Protein AF-A0A522FVZ3-F1 (afdb_monomer_lite)

Radius of gyration: 15.24 Å; chains: 1; bounding box: 36×34×42 Å

Structure (mmCIF, N/CA/C/O backbone):
data_AF-A0A522FVZ3-F1
#
_entry.id   AF-A0A522FVZ3-F1
#
loop_
_atom_site.group_PDB
_atom_site.id
_atom_site.type_symbol
_atom_site.label_atom_id
_atom_site.label_alt_id
_atom_site.label_comp_id
_atom_site.label_asym_id
_atom_site.label_entity_id
_atom_site.label_seq_id
_atom_site.pdbx_PDB_ins_code
_atom_site.Cartn_x
_atom_site.Cartn_y
_atom_site.Cartn_z
_atom_site.occupancy
_atom_site.B_iso_or_equiv
_atom_site.auth_seq_id
_atom_site.auth_comp_id
_atom_site.auth_asym_id
_atom_site.auth_atom_id
_atom_site.pdbx_PDB_model_num
ATOM 1 N N . MET A 1 1 ? 8.204 -8.172 13.765 1.00 63.69 1 MET A N 1
ATOM 2 C CA . MET A 1 1 ? 6.856 -7.868 14.298 1.00 63.69 1 MET A CA 1
ATOM 3 C C . MET A 1 1 ? 6.509 -6.387 14.192 1.00 63.69 1 MET A C 1
ATOM 5 O O . MET A 1 1 ? 5.435 -6.099 13.698 1.00 63.69 1 MET A O 1
ATOM 9 N N . GLU A 1 2 ? 7.402 -5.450 14.529 1.00 82.88 2 GLU A N 1
ATOM 10 C CA . GLU A 1 2 ? 7.118 -3.996 14.456 1.00 82.88 2 GLU A CA 1
ATOM 11 C C . GLU A 1 2 ? 6.626 -3.492 13.084 1.00 82.88 2 GLU A C 1
ATOM 13 O O . GLU A 1 2 ? 5.750 -2.639 13.020 1.00 82.88 2 GLU A O 1
ATOM 18 N N . LYS A 1 3 ? 7.126 -4.065 11.981 1.00 89.12 3 LYS A N 1
ATOM 19 C CA . LYS A 1 3 ? 6.666 -3.767 10.611 1.00 89.12 3 LYS A CA 1
ATOM 20 C C . LYS A 1 3 ? 5.197 -4.136 10.372 1.00 89.12 3 LYS A C 1
ATOM 22 O O . LYS A 1 3 ? 4.446 -3.356 9.798 1.00 89.12 3 LYS A O 1
ATOM 27 N N . ILE A 1 4 ? 4.789 -5.311 10.854 1.00 90.69 4 ILE A N 1
ATOM 28 C CA . ILE A 1 4 ? 3.396 -5.770 10.788 1.00 90.69 4 ILE A CA 1
ATOM 29 C C . ILE A 1 4 ? 2.524 -4.866 11.664 1.00 90.69 4 ILE A C 1
ATOM 31 O O . ILE A 1 4 ? 1.455 -4.454 11.232 1.00 90.69 4 ILE A O 1
ATOM 35 N N . GLU A 1 5 ? 3.013 -4.478 12.845 1.00 93.25 5 GLU A N 1
ATOM 36 C CA . GLU A 1 5 ? 2.300 -3.551 13.730 1.00 93.25 5 GLU A CA 1
ATOM 37 C C . GLU A 1 5 ? 2.134 -2.151 13.126 1.00 93.25 5 GLU A C 1
ATOM 39 O O . GLU A 1 5 ? 1.095 -1.521 13.314 1.00 93.25 5 GLU A O 1
ATOM 44 N N . LEU A 1 6 ? 3.102 -1.671 12.336 1.00 94.19 6 LEU A N 1
ATOM 45 C CA . LEU A 1 6 ? 2.956 -0.421 11.590 1.00 94.19 6 LEU A CA 1
ATOM 46 C C . LEU A 1 6 ? 1.767 -0.494 10.620 1.00 94.19 6 LEU A C 1
ATOM 48 O O . LEU A 1 6 ? 0.939 0.416 10.600 1.00 94.19 6 LEU A O 1
ATOM 52 N N . ILE A 1 7 ? 1.647 -1.585 9.861 1.00 94.56 7 ILE A N 1
ATOM 53 C CA . ILE A 1 7 ? 0.529 -1.785 8.929 1.00 94.56 7 ILE A CA 1
ATOM 54 C C . ILE A 1 7 ? -0.785 -1.965 9.698 1.00 94.56 7 ILE A C 1
ATOM 56 O O . ILE A 1 7 ? -1.779 -1.315 9.374 1.00 94.56 7 ILE A O 1
ATOM 60 N N . ASN A 1 8 ? -0.777 -2.769 10.765 1.00 94.94 8 ASN A N 1
ATOM 61 C CA . ASN A 1 8 ? -1.946 -2.977 11.619 1.00 94.94 8 ASN A CA 1
ATOM 62 C C . ASN A 1 8 ? -2.444 -1.669 12.241 1.00 94.94 8 ASN A C 1
ATOM 64 O O . ASN A 1 8 ? -3.647 -1.483 12.349 1.00 94.94 8 ASN A O 1
ATOM 68 N N . SER A 1 9 ? -1.563 -0.724 12.578 1.00 95.38 9 SER A N 1
ATOM 69 C CA . SER A 1 9 ? -1.992 0.582 13.093 1.00 95.38 9 SER A CA 1
ATOM 70 C C . SER A 1 9 ? -2.806 1.388 12.071 1.00 95.38 9 SER A C 1
ATOM 72 O O . SER A 1 9 ? -3.748 2.093 12.438 1.00 95.38 9 SER A O 1
ATOM 74 N N . VAL A 1 10 ? -2.486 1.251 10.778 1.00 95.12 10 VAL A N 1
ATOM 75 C CA . VAL A 1 10 ? -3.301 1.817 9.699 1.00 95.12 10 VAL A CA 1
ATOM 76 C C . VAL A 1 10 ? -4.612 1.049 9.601 1.00 95.12 10 VAL A C 1
ATOM 78 O O . VAL A 1 10 ? -5.663 1.675 9.562 1.00 95.12 10 VAL A O 1
ATOM 81 N N . PHE A 1 11 ? -4.582 -0.283 9.637 1.00 93.62 11 PHE A N 1
ATOM 82 C CA . PHE A 1 11 ? -5.786 -1.118 9.548 1.00 93.62 11 PHE A CA 1
ATOM 83 C C . PHE A 1 11 ? -6.777 -0.830 10.682 1.00 93.62 11 PHE A C 1
ATOM 85 O O . PHE A 1 11 ? -7.963 -0.632 10.423 1.00 93.62 11 PHE A O 1
ATOM 92 N N . ASP A 1 12 ? -6.279 -0.684 11.908 1.00 94.25 12 ASP A N 1
ATOM 93 C CA . ASP A 1 12 ? -7.060 -0.296 13.080 1.00 94.25 12 ASP A CA 1
ATOM 94 C C . ASP A 1 12 ? -7.725 1.080 12.856 1.00 94.25 12 ASP A C 1
ATOM 96 O O . ASP A 1 12 ? -8.919 1.243 13.109 1.00 94.25 12 ASP A O 1
ATOM 100 N N . LYS A 1 13 ? -6.996 2.063 12.297 1.00 91.88 13 LYS A N 1
ATOM 101 C CA . LYS A 1 13 ? -7.548 3.382 11.917 1.00 91.88 13 LYS A CA 1
ATOM 102 C C . LYS A 1 13 ? -8.607 3.276 10.813 1.00 91.88 13 LYS A C 1
ATOM 104 O O . LYS A 1 13 ? -9.528 4.092 10.767 1.00 91.88 13 LYS A O 1
ATOM 109 N N . LEU A 1 14 ? -8.466 2.309 9.908 1.00 89.44 14 LEU A N 1
ATOM 110 C CA . LEU A 1 14 ? -9.426 2.046 8.836 1.00 89.44 14 LEU A CA 1
ATOM 111 C C . LEU A 1 14 ? -10.640 1.232 9.293 1.00 89.44 14 LEU A C 1
ATOM 113 O O . LEU A 1 14 ? -11.597 1.126 8.530 1.00 89.44 14 LEU A O 1
ATOM 117 N N . GLY A 1 15 ? -10.618 0.677 10.507 1.00 90.06 15 GLY A N 1
ATOM 118 C CA . GLY A 1 15 ? -11.670 -0.205 11.004 1.00 90.06 15 GLY A CA 1
ATOM 119 C C . GLY A 1 15 ? -11.740 -1.543 10.261 1.00 90.06 15 GLY A C 1
ATOM 120 O O . GLY A 1 15 ? -12.821 -2.118 10.157 1.00 90.06 15 GLY A O 1
ATOM 121 N N . ILE A 1 16 ? -10.617 -2.028 9.720 1.00 88.88 16 ILE A N 1
ATOM 122 C CA . ILE A 1 16 ? -10.538 -3.303 8.988 1.00 88.88 16 ILE A CA 1
ATOM 123 C C . ILE A 1 16 ? -9.773 -4.359 9.799 1.00 88.88 16 ILE A C 1
ATOM 125 O O . ILE A 1 16 ? -8.945 -3.994 10.636 1.00 88.88 16 ILE A O 1
ATOM 129 N N . PRO A 1 17 ? -10.008 -5.666 9.559 1.00 91.81 17 PRO A N 1
ATOM 130 C CA . PRO A 1 17 ? -9.286 -6.723 10.262 1.00 91.81 17 PRO A CA 1
ATOM 131 C C . PRO A 1 17 ? -7.778 -6.612 10.043 1.00 91.81 17 PRO A C 1
ATOM 133 O O . PRO A 1 17 ? -7.340 -6.335 8.923 1.00 91.81 17 PRO A O 1
ATOM 136 N N . ARG A 1 18 ? -7.001 -6.871 11.100 1.00 92.75 18 ARG A N 1
ATOM 137 C CA . ARG A 1 18 ? -5.530 -6.872 11.094 1.00 92.75 18 ARG A CA 1
ATOM 138 C C . ARG A 1 18 ? -4.971 -7.882 10.102 1.00 92.75 18 ARG A C 1
ATOM 140 O O . ARG A 1 18 ? -5.622 -8.869 9.792 1.00 92.75 18 ARG A O 1
ATOM 147 N N . LEU A 1 19 ? -3.736 -7.679 9.648 1.00 90.31 19 LEU A N 1
ATOM 148 C CA . LEU A 1 19 ? -3.155 -8.392 8.504 1.00 90.31 19 LEU A CA 1
ATOM 149 C C . LEU A 1 19 ? -3.275 -9.929 8.577 1.00 90.31 19 LEU A C 1
ATOM 151 O O . LEU A 1 19 ? -3.612 -10.565 7.589 1.00 90.31 19 LEU A O 1
ATOM 155 N N . LEU A 1 20 ? -3.023 -10.514 9.755 1.00 89.00 20 LEU A N 1
ATOM 156 C CA . LEU A 1 20 ? -3.091 -11.966 9.993 1.00 89.00 20 LEU A CA 1
ATOM 157 C C . LEU A 1 20 ? -4.519 -12.499 10.186 1.00 89.00 20 LEU A C 1
ATOM 159 O O . LEU A 1 20 ? -4.748 -13.700 10.086 1.00 89.00 20 LEU A O 1
ATOM 163 N N . GLU A 1 21 ? -5.460 -11.618 10.504 1.00 90.44 21 GLU A N 1
ATOM 164 C CA . GLU A 1 21 ? -6.870 -11.931 10.760 1.00 90.44 21 GLU A CA 1
ATOM 165 C C . GLU A 1 21 ? -7.744 -11.623 9.536 1.00 90.44 21 GLU A C 1
ATOM 167 O O . GLU A 1 21 ? -8.935 -11.933 9.514 1.00 90.44 21 GLU A O 1
ATOM 172 N N . ASN A 1 22 ? -7.164 -10.977 8.526 1.00 89.62 22 ASN A N 1
ATOM 173 C CA . ASN A 1 22 ? -7.877 -10.464 7.380 1.00 89.62 22 ASN A CA 1
ATOM 174 C C . ASN A 1 22 ? -7.994 -11.536 6.288 1.00 89.62 22 ASN A C 1
ATOM 176 O O . ASN A 1 22 ? -6.971 -11.957 5.748 1.00 89.62 22 ASN A O 1
ATOM 180 N N . PRO A 1 23 ? -9.218 -11.962 5.927 1.00 88.62 23 PRO A N 1
ATOM 181 C CA . PRO A 1 23 ? -9.421 -13.041 4.962 1.00 88.62 23 PRO A CA 1
ATOM 182 C C . PRO A 1 23 ? -8.987 -12.671 3.539 1.00 88.62 23 PRO A C 1
ATOM 184 O O . PRO A 1 23 ? -8.750 -13.569 2.734 1.00 88.62 23 PRO A O 1
ATOM 187 N N . ASP A 1 24 ? -8.861 -11.376 3.232 1.00 88.81 24 ASP A N 1
ATOM 188 C CA . ASP A 1 24 ? -8.389 -10.907 1.929 1.00 88.81 24 ASP A CA 1
ATOM 189 C C . ASP A 1 24 ? -6.855 -11.066 1.793 1.00 88.81 24 ASP A C 1
ATOM 191 O O . ASP A 1 24 ? -6.314 -10.876 0.703 1.00 88.81 24 ASP A O 1
ATOM 195 N N . PHE A 1 25 ? -6.135 -11.415 2.870 1.00 89.75 25 PHE A N 1
ATOM 196 C CA . PHE A 1 25 ? -4.693 -11.660 2.857 1.00 89.75 25 PHE A CA 1
ATOM 197 C C . PHE A 1 25 ? -4.353 -13.120 3.143 1.00 89.75 25 PHE A C 1
ATOM 199 O O . PHE A 1 25 ? -4.771 -13.707 4.138 1.00 89.75 25 PHE A O 1
ATOM 206 N N . VAL A 1 26 ? -3.508 -13.691 2.288 1.00 88.69 26 VAL A N 1
ATOM 207 C CA . VAL A 1 26 ? -2.970 -15.041 2.455 1.00 88.69 26 VAL A CA 1
ATOM 208 C C . VAL A 1 26 ? -1.482 -14.943 2.755 1.00 88.69 26 VAL A C 1
ATOM 210 O O . VAL A 1 26 ? -0.734 -14.295 2.023 1.00 88.69 26 VAL A O 1
ATOM 213 N N . LEU A 1 27 ? -1.043 -15.602 3.827 1.00 86.62 27 LEU A N 1
ATOM 214 C CA . LEU A 1 27 ? 0.377 -15.763 4.124 1.00 86.62 27 LEU A CA 1
ATOM 215 C C . LEU A 1 27 ? 0.989 -16.723 3.094 1.00 86.62 27 LEU A C 1
ATOM 217 O O . LEU A 1 27 ? 0.555 -17.871 2.992 1.00 86.62 27 LEU A O 1
ATOM 221 N N . GLY A 1 28 ? 1.960 -16.254 2.313 1.00 78.81 28 GLY A N 1
ATOM 222 C CA . GLY A 1 28 ? 2.636 -17.089 1.320 1.00 78.81 28 GLY A CA 1
ATOM 223 C C . GLY A 1 28 ? 3.894 -17.775 1.864 1.00 78.81 28 GLY A C 1
ATOM 224 O O . GLY A 1 28 ? 4.185 -17.743 3.060 1.00 78.81 28 GLY A O 1
ATOM 225 N N . GLU A 1 29 ? 4.636 -18.435 0.972 1.00 72.56 29 GLU A N 1
ATOM 226 C CA . GLU A 1 29 ? 5.834 -19.195 1.341 1.00 72.56 29 GLU A CA 1
ATOM 227 C C . GLU A 1 29 ? 7.008 -18.277 1.715 1.00 72.56 29 GLU A C 1
ATOM 229 O O . GLU A 1 29 ? 7.312 -17.302 1.029 1.00 72.56 29 GLU A O 1
ATOM 234 N N . PHE A 1 30 ? 7.696 -18.616 2.806 1.00 72.50 30 PHE A N 1
ATOM 235 C CA . PHE A 1 30 ? 8.861 -17.873 3.278 1.00 72.50 30 PHE A CA 1
ATOM 236 C C . PHE A 1 30 ? 10.091 -18.177 2.417 1.00 72.50 30 PHE A C 1
ATOM 238 O O . PHE A 1 30 ? 10.463 -19.338 2.230 1.00 72.50 30 PHE A O 1
ATOM 245 N N . THR A 1 31 ? 10.788 -17.135 1.968 1.00 67.00 31 THR A N 1
ATOM 246 C CA . THR A 1 31 ? 12.191 -17.250 1.547 1.00 67.00 31 THR A CA 1
ATOM 247 C C . THR A 1 31 ? 13.106 -16.960 2.743 1.00 67.00 31 THR A C 1
ATOM 249 O O . THR A 1 31 ? 12.648 -16.472 3.776 1.00 67.00 31 THR A O 1
ATOM 252 N N . ARG A 1 32 ? 14.403 -17.292 2.646 1.00 62.50 32 ARG A N 1
ATOM 253 C CA . ARG A 1 32 ? 15.348 -17.209 3.783 1.00 62.50 32 ARG A CA 1
ATOM 254 C C . ARG A 1 32 ? 15.438 -15.832 4.446 1.00 62.50 32 ARG A C 1
ATOM 256 O O . ARG A 1 32 ? 15.761 -15.780 5.628 1.00 62.50 32 ARG A O 1
ATOM 263 N N . ASP A 1 33 ? 15.154 -14.768 3.703 1.00 73.19 33 ASP A N 1
ATOM 264 C CA . ASP A 1 33 ? 15.362 -13.389 4.153 1.00 73.19 33 ASP A CA 1
ATOM 265 C C . ASP A 1 33 ? 14.050 -12.681 4.538 1.00 73.19 33 ASP A C 1
ATOM 267 O O . ASP A 1 33 ? 14.072 -11.565 5.060 1.00 73.19 33 ASP A O 1
ATOM 271 N N . LEU A 1 34 ? 12.902 -13.339 4.330 1.00 79.31 34 LEU A N 1
ATOM 272 C CA . LEU A 1 34 ? 11.585 -12.782 4.623 1.00 79.31 34 LEU A CA 1
ATOM 273 C C . LEU A 1 34 ? 11.150 -13.102 6.054 1.00 79.31 34 LEU A C 1
ATOM 275 O O . LEU A 1 34 ? 11.089 -14.254 6.479 1.00 79.31 34 LEU A O 1
ATOM 279 N N . ILE A 1 35 ? 10.769 -12.053 6.780 1.00 84.25 35 ILE A N 1
ATOM 280 C CA . ILE A 1 35 ? 10.086 -12.142 8.071 1.00 84.25 35 ILE A CA 1
ATOM 281 C C . ILE A 1 35 ? 8.616 -12.513 7.859 1.00 84.25 35 ILE A C 1
ATOM 283 O O . ILE A 1 35 ? 8.058 -13.252 8.667 1.00 84.25 35 ILE A O 1
ATOM 287 N N . ALA A 1 36 ? 7.979 -11.981 6.813 1.00 87.38 36 ALA A N 1
ATOM 288 C CA . ALA A 1 36 ? 6.619 -12.335 6.418 1.00 87.38 36 ALA A CA 1
ATOM 289 C C . ALA A 1 36 ? 6.331 -11.927 4.968 1.00 87.38 36 ALA A C 1
ATOM 291 O O . ALA A 1 36 ? 6.865 -10.928 4.490 1.00 87.38 36 ALA A O 1
ATOM 292 N N . PHE A 1 37 ? 5.451 -12.673 4.303 1.00 90.50 37 PHE A N 1
ATOM 293 C CA . PHE A 1 37 ? 5.003 -12.408 2.939 1.00 90.50 37 PHE A CA 1
ATOM 294 C C . PHE A 1 37 ? 3.488 -12.582 2.851 1.00 90.50 37 PHE A C 1
ATOM 296 O O . PHE A 1 37 ? 2.971 -13.653 3.172 1.00 90.50 37 PHE A O 1
ATOM 303 N N . PHE A 1 38 ? 2.783 -11.537 2.429 1.00 90.81 38 PHE A N 1
ATOM 304 C CA . PHE A 1 38 ? 1.327 -11.534 2.328 1.00 90.81 38 PHE A CA 1
ATOM 305 C C . PHE A 1 38 ? 0.894 -11.241 0.902 1.00 90.81 38 PHE A C 1
ATOM 307 O O . PHE A 1 38 ? 1.206 -10.180 0.368 1.00 90.81 38 PHE A O 1
ATOM 314 N N . CYS A 1 39 ? 0.116 -12.148 0.322 1.00 88.19 39 CYS A N 1
ATOM 315 C CA . CYS A 1 39 ? -0.573 -11.926 -0.939 1.00 88.19 39 CYS A CA 1
ATOM 316 C C . CYS A 1 39 ? -1.978 -11.410 -0.666 1.00 88.19 39 CYS A C 1
ATOM 318 O O . CYS A 1 39 ? -2.761 -12.060 0.027 1.00 88.19 39 CYS A O 1
ATOM 320 N N . PHE A 1 40 ? -2.311 -10.265 -1.242 1.00 87.56 40 PHE A N 1
ATOM 321 C CA . PHE A 1 40 ? -3.672 -9.767 -1.262 1.00 87.56 40 PHE A CA 1
ATOM 322 C C . PHE A 1 40 ? -4.462 -10.482 -2.361 1.00 87.56 40 PHE A C 1
ATOM 324 O O . PHE A 1 40 ? -4.106 -10.420 -3.540 1.00 87.56 40 PHE A O 1
ATOM 331 N N . ASN A 1 41 ? -5.531 -11.168 -1.971 1.00 76.44 41 ASN A N 1
ATOM 332 C CA . ASN A 1 41 ? -6.348 -11.992 -2.846 1.00 76.44 41 ASN A CA 1
ATOM 333 C C . ASN A 1 41 ? -7.812 -11.545 -2.783 1.00 76.44 41 ASN A C 1
ATOM 335 O O . ASN A 1 41 ? -8.640 -12.156 -2.109 1.00 76.44 41 ASN A O 1
ATOM 339 N N . LYS A 1 42 ? -8.121 -10.463 -3.501 1.00 80.81 42 LYS A N 1
ATOM 340 C CA . LYS A 1 42 ? -9.483 -9.952 -3.666 1.00 80.81 42 LYS A CA 1
ATOM 341 C C . LYS A 1 42 ? -9.763 -9.660 -5.128 1.00 80.81 42 LYS A C 1
ATOM 343 O O . LYS A 1 42 ? -8.968 -9.011 -5.811 1.00 80.81 42 LYS A O 1
ATOM 348 N N . GLU A 1 43 ? -10.907 -10.131 -5.606 1.00 78.00 43 GLU A N 1
ATOM 349 C CA . GLU A 1 43 ? -11.344 -9.875 -6.975 1.00 78.00 43 GLU A CA 1
ATOM 350 C C . GLU A 1 43 ? -11.600 -8.381 -7.210 1.00 78.00 43 GLU A C 1
ATOM 352 O O . GLU A 1 43 ? -12.027 -7.655 -6.314 1.00 78.00 43 GLU A O 1
ATOM 357 N N . ASN A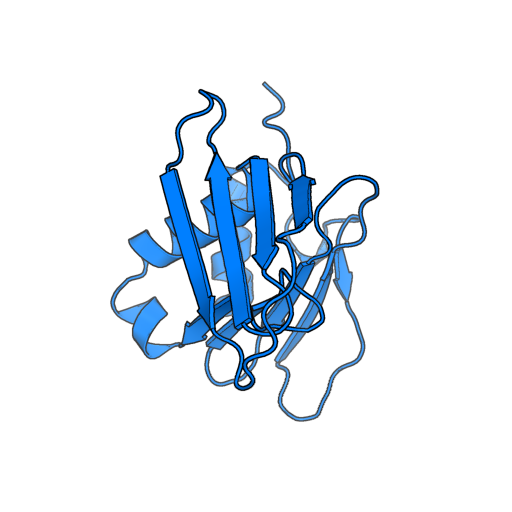 1 44 ? -11.382 -7.931 -8.449 1.00 76.62 44 ASN A N 1
ATOM 358 C CA . ASN A 1 44 ? -11.613 -6.550 -8.892 1.00 76.62 44 ASN A CA 1
ATOM 359 C C . ASN A 1 44 ? -10.782 -5.476 -8.168 1.00 76.62 44 ASN A C 1
ATOM 361 O O . ASN A 1 44 ? -11.110 -4.298 -8.262 1.00 76.62 44 ASN A O 1
ATOM 365 N N . CYS A 1 45 ? -9.696 -5.852 -7.495 1.00 78.00 45 CYS A N 1
ATOM 366 C CA . CYS A 1 45 ? -8.725 -4.928 -6.917 1.00 78.00 45 CYS A CA 1
ATOM 367 C C . CYS A 1 45 ? -7.362 -5.077 -7.599 1.00 78.00 45 CYS A C 1
ATOM 369 O O . CYS A 1 45 ? -7.107 -6.050 -8.313 1.00 78.00 45 CYS A O 1
ATOM 371 N N . ILE A 1 46 ? -6.470 -4.109 -7.377 1.00 83.06 46 ILE A N 1
ATOM 372 C CA . ILE A 1 46 ? -5.079 -4.270 -7.796 1.00 83.06 46 ILE A CA 1
ATOM 373 C C . ILE A 1 46 ? -4.466 -5.445 -7.029 1.00 83.06 46 ILE A C 1
ATOM 375 O O . ILE A 1 46 ? -4.605 -5.538 -5.808 1.00 83.06 46 ILE A O 1
ATOM 379 N N . GLY A 1 47 ? -3.806 -6.352 -7.748 1.00 82.31 47 GLY A N 1
ATOM 380 C CA . GLY A 1 47 ? -3.012 -7.394 -7.108 1.00 82.31 47 GLY A CA 1
ATOM 381 C C . GLY A 1 47 ? -1.901 -6.742 -6.292 1.00 82.31 47 GLY A C 1
ATOM 382 O O . GLY A 1 47 ? -1.193 -5.873 -6.805 1.00 82.31 47 GLY A O 1
ATOM 383 N N . MET A 1 48 ? -1.766 -7.139 -5.030 1.00 88.38 48 MET A N 1
ATOM 384 C CA . MET A 1 48 ? -0.774 -6.561 -4.134 1.00 88.38 48 MET A CA 1
ATOM 385 C C . MET A 1 48 ? -0.085 -7.640 -3.311 1.00 88.38 48 MET A C 1
ATOM 387 O O . MET A 1 48 ? -0.740 -8.547 -2.808 1.00 88.38 48 MET A O 1
ATOM 391 N N . ASN A 1 49 ? 1.221 -7.491 -3.118 1.00 90.00 49 ASN A N 1
ATOM 392 C CA . ASN A 1 49 ? 1.971 -8.249 -2.126 1.00 90.00 49 ASN A CA 1
ATOM 393 C C . ASN A 1 49 ? 2.597 -7.311 -1.092 1.00 90.00 49 ASN A C 1
ATOM 395 O O . ASN A 1 49 ? 2.906 -6.156 -1.400 1.00 90.00 49 ASN A O 1
ATOM 399 N N . ILE A 1 50 ? 2.770 -7.816 0.125 1.00 92.12 50 ILE A N 1
ATOM 400 C CA . ILE A 1 50 ? 3.484 -7.138 1.202 1.00 92.12 50 ILE A CA 1
ATOM 401 C C . ILE A 1 50 ? 4.596 -8.054 1.690 1.00 92.12 50 ILE A C 1
ATOM 403 O O . ILE A 1 50 ? 4.324 -9.107 2.276 1.00 92.12 50 ILE A O 1
ATOM 407 N N . ASP A 1 51 ? 5.831 -7.602 1.528 1.00 91.62 51 ASP A N 1
ATOM 408 C CA . ASP A 1 51 ? 7.014 -8.349 1.921 1.00 91.62 51 ASP A CA 1
ATOM 409 C C . ASP A 1 51 ? 7.654 -7.596 3.085 1.00 91.62 51 ASP A C 1
ATOM 411 O O . ASP A 1 51 ? 8.045 -6.435 2.971 1.00 91.62 51 ASP A O 1
ATOM 415 N N . CYS A 1 52 ? 7.720 -8.243 4.242 1.00 91.50 52 CYS A N 1
ATOM 416 C CA . CYS A 1 52 ? 8.478 -7.755 5.383 1.00 91.50 52 CYS A CA 1
ATOM 417 C C . CYS A 1 52 ? 9.784 -8.540 5.442 1.00 91.50 52 CYS A C 1
ATOM 419 O O . CYS A 1 52 ? 9.751 -9.745 5.691 1.00 91.50 52 CYS A O 1
ATOM 421 N N . ASP A 1 53 ? 10.920 -7.872 5.296 1.00 90.56 53 ASP A N 1
ATOM 422 C CA . ASP A 1 53 ? 12.245 -8.469 5.475 1.00 90.56 53 ASP A CA 1
ATOM 423 C C . ASP A 1 53 ? 12.986 -7.798 6.642 1.00 90.56 53 ASP A C 1
ATOM 425 O O . ASP A 1 53 ? 12.395 -7.075 7.455 1.00 90.56 53 ASP A O 1
ATOM 429 N N . ASN A 1 54 ? 14.281 -8.074 6.785 1.00 89.44 54 ASN A N 1
ATOM 430 C CA . ASN A 1 54 ? 15.097 -7.439 7.818 1.00 89.44 54 ASN A CA 1
ATOM 431 C C . ASN A 1 54 ? 15.326 -5.947 7.564 1.00 89.44 54 ASN A C 1
ATOM 433 O O . ASN A 1 54 ? 15.424 -5.195 8.530 1.00 89.44 54 ASN A O 1
ATOM 437 N N . GLU A 1 55 ? 15.305 -5.500 6.315 1.00 91.12 55 GLU A N 1
ATOM 438 C CA . GLU A 1 55 ? 15.722 -4.171 5.874 1.00 91.12 55 GLU A CA 1
ATOM 439 C C . GLU A 1 55 ? 14.549 -3.180 5.756 1.00 91.12 55 GLU A C 1
ATOM 441 O O . GLU A 1 55 ? 14.749 -1.967 5.864 1.00 91.12 55 GLU A O 1
ATOM 446 N N . GLY A 1 56 ? 13.315 -3.664 5.592 1.00 92.56 56 GLY A N 1
ATOM 447 C CA . GLY A 1 56 ? 12.163 -2.810 5.343 1.00 92.56 56 GLY A CA 1
ATOM 448 C C . GLY A 1 56 ? 10.854 -3.541 5.046 1.00 92.56 56 GLY A C 1
ATOM 449 O O . GLY A 1 56 ? 10.641 -4.702 5.403 1.00 92.56 56 GLY A O 1
ATOM 450 N N . ILE A 1 57 ? 9.932 -2.787 4.451 1.00 93.88 57 ILE A N 1
ATOM 451 C CA . ILE A 1 57 ? 8.633 -3.258 3.971 1.00 93.88 57 ILE A CA 1
ATOM 452 C C . ILE A 1 57 ? 8.541 -2.932 2.484 1.00 93.88 57 ILE A C 1
ATOM 454 O O . ILE A 1 57 ? 8.656 -1.766 2.101 1.00 93.88 57 ILE A O 1
ATOM 458 N N . LEU A 1 58 ? 8.290 -3.936 1.654 1.00 91.88 58 LEU A N 1
ATOM 459 C CA . LEU A 1 58 ? 7.970 -3.767 0.244 1.00 91.88 58 LEU A CA 1
ATOM 460 C C . LEU A 1 58 ? 6.463 -3.931 0.042 1.00 91.88 58 LEU A C 1
ATOM 462 O O . LEU A 1 58 ? 5.890 -4.951 0.406 1.00 91.88 58 LEU A O 1
ATOM 466 N N . PHE A 1 59 ? 5.832 -2.949 -0.592 1.00 91.75 59 PHE A N 1
ATOM 467 C CA . PHE A 1 59 ? 4.506 -3.093 -1.184 1.00 91.75 59 PHE A CA 1
ATOM 468 C C . PHE A 1 59 ? 4.678 -3.278 -2.690 1.00 91.75 59 PHE A C 1
ATOM 470 O O . PHE A 1 59 ? 5.083 -2.349 -3.398 1.00 91.75 59 PHE A O 1
ATOM 477 N N . GLY A 1 60 ? 4.391 -4.479 -3.184 1.00 89.19 60 GLY A N 1
ATOM 478 C CA . GLY A 1 60 ? 4.371 -4.794 -4.608 1.00 89.19 60 GLY A CA 1
ATOM 479 C C . GLY A 1 60 ? 2.980 -4.548 -5.180 1.00 89.19 60 GLY A C 1
ATOM 480 O O . GLY A 1 60 ? 2.050 -5.235 -4.788 1.00 89.19 60 GLY A O 1
ATOM 481 N N . LEU A 1 61 ? 2.836 -3.584 -6.094 1.00 85.31 61 LEU A N 1
ATOM 482 C CA . LEU A 1 61 ? 1.579 -3.279 -6.811 1.00 85.31 61 LEU A CA 1
ATOM 483 C C . LEU A 1 61 ? 1.652 -3.635 -8.304 1.00 85.31 61 LEU A C 1
ATOM 485 O O . LEU A 1 61 ? 0.691 -3.452 -9.050 1.00 85.31 61 LEU A O 1
ATOM 489 N N . ASP A 1 62 ? 2.813 -4.104 -8.759 1.00 74.50 62 ASP A N 1
ATOM 490 C CA . ASP A 1 62 ? 3.019 -4.630 -10.098 1.00 74.50 62 ASP A CA 1
ATOM 491 C C . ASP A 1 62 ? 3.872 -5.901 -10.009 1.00 74.50 62 ASP A C 1
ATOM 493 O O . ASP A 1 62 ? 4.884 -5.897 -9.311 1.00 74.50 62 ASP A O 1
ATOM 497 N N . PRO A 1 63 ? 3.501 -6.989 -10.697 1.00 62.09 63 PRO A N 1
ATOM 498 C CA . PRO A 1 63 ? 4.290 -8.215 -10.678 1.00 62.09 63 PRO A CA 1
ATOM 499 C C . PRO A 1 63 ? 5.647 -8.078 -11.390 1.00 62.09 63 PRO A C 1
ATOM 501 O O . PRO A 1 63 ? 6.542 -8.876 -11.123 1.00 62.09 63 PRO A O 1
ATOM 504 N N . GLU A 1 64 ? 5.825 -7.103 -12.291 1.00 66.12 64 GLU A N 1
ATOM 505 C CA . GLU A 1 64 ? 7.096 -6.870 -12.993 1.00 66.12 64 GLU A CA 1
ATOM 506 C C . GLU A 1 64 ? 7.970 -5.797 -12.321 1.00 66.12 64 GLU A C 1
ATOM 508 O O . GLU A 1 64 ? 9.169 -5.721 -12.608 1.00 66.12 64 GLU A O 1
ATOM 513 N N . TYR A 1 65 ? 7.398 -4.963 -11.444 1.00 64.06 65 TYR A N 1
ATOM 514 C CA . TYR A 1 65 ? 8.077 -3.805 -10.861 1.00 64.06 65 TYR A CA 1
ATOM 515 C C . TYR A 1 65 ? 7.798 -3.649 -9.359 1.00 64.06 65 TYR A C 1
ATOM 517 O O . TYR A 1 65 ? 6.652 -3.586 -8.923 1.00 64.06 65 TYR A O 1
ATOM 525 N N . GLU A 1 66 ? 8.854 -3.455 -8.567 1.00 67.06 66 GLU A N 1
ATOM 526 C CA . GLU A 1 66 ? 8.729 -3.032 -7.167 1.00 67.06 66 GLU A CA 1
ATOM 527 C C . GLU A 1 66 ? 8.040 -1.660 -7.078 1.00 67.06 66 GLU A C 1
ATOM 529 O O . GLU A 1 66 ? 8.469 -0.701 -7.730 1.00 67.06 66 GLU A O 1
ATOM 534 N N . ALA A 1 67 ? 6.971 -1.542 -6.278 1.00 77.12 67 ALA A N 1
ATOM 535 C CA . ALA A 1 67 ? 6.192 -0.304 -6.227 1.00 77.12 67 ALA A CA 1
ATOM 536 C C . ALA A 1 67 ? 6.649 0.650 -5.111 1.00 77.12 67 ALA A C 1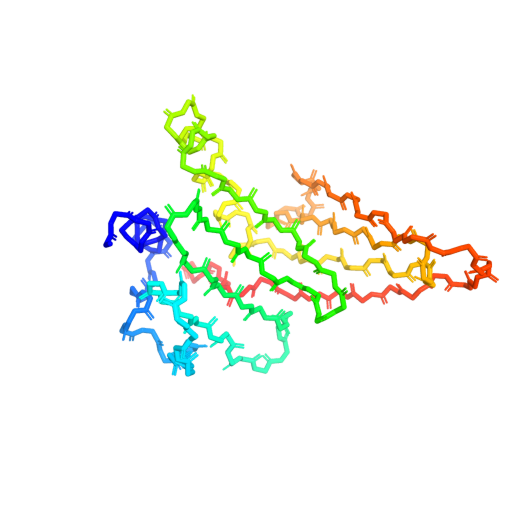
ATOM 538 O O . ALA A 1 67 ? 6.970 1.814 -5.388 1.00 77.12 67 ALA A O 1
ATOM 539 N N . TYR A 1 68 ? 6.729 0.169 -3.867 1.00 88.19 68 TYR A N 1
ATOM 540 C CA . TYR A 1 68 ? 7.170 0.975 -2.727 1.00 88.19 68 TYR A CA 1
ATOM 541 C C . TYR A 1 68 ? 7.985 0.166 -1.736 1.00 88.19 68 TYR A C 1
ATOM 543 O O . TYR A 1 68 ? 7.442 -0.683 -1.043 1.00 88.19 68 TYR A O 1
ATOM 551 N N . TYR A 1 69 ? 9.264 0.502 -1.620 1.00 90.88 69 TYR A N 1
ATOM 552 C CA . TYR A 1 69 ? 10.123 -0.017 -0.570 1.00 90.88 69 TYR A CA 1
ATOM 553 C C . TYR A 1 69 ? 10.324 1.040 0.520 1.00 90.88 69 TYR A C 1
ATOM 555 O O . TYR A 1 69 ? 10.764 2.158 0.237 1.00 90.88 69 TYR A O 1
ATOM 563 N N . LEU A 1 70 ? 9.966 0.691 1.753 1.00 93.19 70 LEU A N 1
ATOM 564 C CA . LEU A 1 70 ? 10.129 1.501 2.955 1.00 93.19 70 LEU A CA 1
ATOM 565 C C . LEU A 1 70 ? 11.214 0.858 3.821 1.00 93.19 70 LEU A C 1
ATOM 567 O O . LEU A 1 70 ? 10.937 -0.100 4.542 1.00 93.19 70 LEU A O 1
ATOM 571 N N . SER A 1 71 ? 12.446 1.365 3.747 1.00 94.44 71 SER A N 1
ATOM 572 C CA . SER A 1 71 ? 13.528 0.878 4.610 1.00 94.44 71 SER A CA 1
ATOM 573 C C . SER A 1 71 ? 13.267 1.223 6.078 1.00 94.44 71 SER A C 1
ATOM 575 O O . SER A 1 71 ? 12.567 2.192 6.384 1.00 94.44 71 SER A O 1
ATOM 577 N N . ASN A 1 72 ? 13.864 0.467 6.999 1.00 94.31 72 ASN A N 1
ATOM 578 C CA . ASN A 1 72 ? 13.770 0.736 8.436 1.00 94.31 72 ASN A CA 1
ATOM 579 C C . ASN A 1 72 ? 14.198 2.170 8.779 1.00 94.31 72 ASN A C 1
ATOM 581 O O . ASN A 1 72 ? 13.496 2.857 9.517 1.00 94.31 72 ASN A O 1
ATOM 585 N N . ASP A 1 73 ? 15.317 2.631 8.213 1.00 95.50 73 ASP A N 1
ATOM 586 C CA . ASP A 1 73 ? 15.835 3.983 8.443 1.00 95.50 73 ASP A CA 1
ATOM 587 C C . ASP A 1 73 ? 14.817 5.040 8.005 1.00 95.50 73 ASP A C 1
ATOM 589 O O . ASP A 1 73 ? 14.481 5.949 8.765 1.00 95.50 73 ASP A O 1
ATOM 593 N N . PHE A 1 74 ? 14.229 4.863 6.818 1.00 94.81 74 PHE A N 1
ATOM 594 C CA . PHE A 1 74 ? 13.221 5.785 6.309 1.00 94.81 74 PHE A CA 1
ATOM 595 C C . PHE A 1 74 ? 11.951 5.781 7.168 1.00 94.81 74 PHE A C 1
ATOM 597 O O . PHE A 1 74 ? 11.400 6.848 7.436 1.00 94.81 74 PHE A O 1
ATOM 604 N N . ILE A 1 75 ? 11.502 4.609 7.633 1.00 94.81 75 ILE A N 1
ATOM 605 C CA . ILE A 1 75 ? 10.350 4.481 8.538 1.00 94.81 75 ILE A CA 1
ATOM 606 C C . ILE A 1 75 ? 10.609 5.216 9.855 1.00 94.81 75 ILE A C 1
ATOM 608 O O . ILE A 1 75 ? 9.724 5.921 10.343 1.00 94.81 75 ILE A O 1
ATOM 612 N N . ASN A 1 76 ? 11.807 5.068 10.420 1.00 94.25 76 ASN A N 1
ATOM 613 C CA . ASN A 1 76 ? 12.176 5.691 11.687 1.00 94.25 76 ASN A CA 1
ATOM 614 C C . ASN A 1 76 ? 12.222 7.220 11.583 1.00 94.25 76 ASN A C 1
ATOM 616 O O . ASN A 1 76 ? 11.751 7.911 12.484 1.00 94.25 76 ASN A O 1
ATOM 620 N N . GLU A 1 77 ? 12.735 7.749 10.473 1.00 96.12 77 GLU A N 1
ATOM 621 C CA . GLU A 1 77 ? 12.844 9.193 10.241 1.00 96.12 77 GLU A CA 1
ATOM 622 C C . GLU A 1 77 ? 11.527 9.834 9.775 1.00 96.12 77 GLU A C 1
ATOM 624 O O . GLU A 1 77 ? 11.263 10.997 10.071 1.00 96.12 77 GLU A O 1
ATOM 629 N N . ASN A 1 78 ? 10.684 9.087 9.052 1.00 95.38 78 ASN A N 1
ATOM 630 C CA . ASN A 1 78 ? 9.530 9.622 8.321 1.00 95.38 78 ASN A CA 1
ATOM 631 C C . ASN A 1 78 ? 8.235 8.861 8.640 1.00 95.38 78 ASN A C 1
ATOM 633 O O . ASN A 1 78 ? 7.420 8.583 7.754 1.00 95.38 78 ASN A O 1
ATOM 637 N N . LYS A 1 79 ? 8.030 8.511 9.913 1.00 93.75 79 LYS A N 1
ATOM 638 C CA . LYS A 1 79 ? 6.932 7.635 10.349 1.00 93.75 79 LYS A CA 1
ATOM 639 C C . LYS A 1 79 ? 5.545 8.102 9.896 1.00 93.75 79 LYS A C 1
ATOM 641 O O . LYS A 1 79 ? 4.781 7.298 9.370 1.00 93.75 79 LYS A O 1
ATOM 646 N N . GLU A 1 80 ? 5.217 9.384 10.061 1.00 94.38 80 GLU A N 1
ATOM 647 C CA . GLU A 1 80 ? 3.907 9.929 9.661 1.00 94.38 80 GLU A CA 1
ATOM 648 C C . GLU A 1 80 ? 3.679 9.840 8.149 1.00 94.38 80 GLU A C 1
ATOM 650 O O . GLU A 1 80 ? 2.602 9.447 7.699 1.00 94.38 80 GLU A O 1
ATOM 655 N N . PHE A 1 81 ? 4.713 10.136 7.357 1.00 93.50 81 PHE A N 1
ATOM 656 C CA . PHE A 1 81 ? 4.656 9.979 5.908 1.00 93.50 81 PHE A CA 1
ATOM 657 C C . PHE A 1 81 ? 4.437 8.514 5.516 1.00 93.50 81 PHE A C 1
ATOM 659 O O . PHE A 1 81 ? 3.627 8.238 4.632 1.00 93.50 81 PHE A O 1
ATOM 666 N N . CYS A 1 82 ? 5.130 7.579 6.174 1.00 94.69 82 CYS A N 1
ATOM 667 C CA . CYS A 1 82 ? 4.970 6.149 5.923 1.00 94.69 82 CYS A CA 1
ATOM 668 C C . CYS A 1 82 ? 3.546 5.685 6.240 1.00 94.69 82 CYS A C 1
ATOM 670 O O . CYS A 1 82 ? 2.941 5.010 5.417 1.00 94.69 82 CYS A O 1
ATOM 672 N N . LEU A 1 83 ? 2.979 6.102 7.377 1.00 95.00 83 LEU A N 1
ATOM 673 C CA . LEU A 1 83 ? 1.588 5.803 7.729 1.00 95.00 83 LEU A CA 1
ATOM 674 C C . LEU A 1 83 ? 0.604 6.347 6.688 1.00 95.00 83 LEU A C 1
ATOM 676 O O . LEU A 1 83 ? -0.284 5.616 6.264 1.00 95.00 83 LEU A O 1
ATOM 680 N N . GLY A 1 84 ? 0.790 7.591 6.233 1.00 94.50 84 GLY A N 1
ATOM 681 C CA . GLY A 1 84 ? -0.042 8.178 5.179 1.00 94.50 84 GLY A CA 1
ATOM 682 C C . GLY A 1 84 ? 0.093 7.455 3.836 1.00 94.50 84 GLY A C 1
ATOM 683 O O . GLY A 1 84 ? -0.893 7.251 3.141 1.00 94.50 84 GLY A O 1
ATOM 684 N N . LEU A 1 85 ? 1.299 7.010 3.476 1.00 93.25 85 LEU A N 1
ATOM 685 C CA . LEU A 1 85 ? 1.527 6.228 2.260 1.00 93.25 85 LEU A CA 1
ATOM 686 C C . LEU A 1 85 ? 0.853 4.856 2.329 1.00 93.25 85 LEU A C 1
ATOM 688 O O . LEU A 1 85 ? 0.206 4.454 1.366 1.00 93.25 85 LEU A O 1
ATOM 692 N N . ILE A 1 86 ? 0.995 4.155 3.456 1.00 94.44 86 ILE A N 1
ATOM 693 C CA . ILE A 1 86 ? 0.330 2.871 3.696 1.00 94.44 86 ILE A CA 1
ATOM 694 C C . ILE A 1 86 ? -1.188 3.079 3.631 1.00 94.44 86 ILE A C 1
ATOM 696 O O . ILE A 1 86 ? -1.874 2.343 2.933 1.00 94.44 86 ILE A O 1
ATOM 700 N N . GLU A 1 87 ? -1.715 4.118 4.282 1.00 94.38 87 GLU A N 1
ATOM 701 C CA . GLU A 1 87 ? -3.138 4.462 4.226 1.00 94.38 87 GLU A CA 1
ATOM 702 C C . GLU A 1 87 ? -3.626 4.702 2.789 1.00 94.38 87 GLU A C 1
ATOM 704 O O . GLU A 1 87 ? -4.651 4.140 2.397 1.00 94.38 87 GLU A O 1
ATOM 709 N N . ASP A 1 88 ? -2.876 5.457 1.982 1.00 92.81 88 ASP A N 1
ATOM 710 C CA . ASP A 1 88 ? -3.224 5.723 0.583 1.00 92.81 88 ASP A CA 1
ATOM 711 C C . ASP A 1 88 ? -3.283 4.442 -0.258 1.00 92.81 88 ASP A C 1
ATOM 713 O O . ASP A 1 88 ? -4.182 4.312 -1.090 1.00 92.81 88 ASP A O 1
ATOM 717 N N . ILE A 1 89 ? -2.377 3.481 -0.029 1.00 92.12 89 ILE A N 1
ATOM 718 C CA . ILE A 1 89 ? -2.380 2.179 -0.721 1.00 92.12 89 ILE A CA 1
ATOM 719 C C . ILE A 1 89 ? -3.706 1.440 -0.506 1.00 92.12 89 ILE A C 1
ATOM 721 O O . ILE A 1 89 ? -4.217 0.810 -1.430 1.00 92.12 89 ILE A O 1
ATOM 725 N N . PHE A 1 90 ? -4.286 1.542 0.690 1.00 91.25 90 PHE A N 1
ATOM 726 C CA . PHE A 1 90 ? -5.498 0.806 1.045 1.00 91.25 90 PHE A CA 1
ATOM 727 C C . PHE A 1 90 ? -6.800 1.544 0.732 1.00 91.25 90 PHE A C 1
ATOM 729 O O . PHE A 1 90 ? -7.803 0.895 0.427 1.00 91.25 90 PHE A O 1
ATOM 736 N N . LYS A 1 91 ? -6.796 2.879 0.808 1.00 91.56 91 LYS A N 1
ATOM 737 C CA . LYS A 1 91 ? -8.004 3.711 0.685 1.00 91.56 91 LYS A CA 1
ATOM 738 C C . LYS A 1 91 ? -8.225 4.343 -0.681 1.00 91.56 91 LYS A C 1
ATOM 740 O O . LYS A 1 91 ? -9.353 4.741 -0.965 1.00 91.56 91 LYS A O 1
ATOM 745 N N . CYS A 1 92 ? -7.183 4.528 -1.483 1.00 92.31 92 CYS A N 1
ATOM 746 C CA . CYS A 1 92 ? -7.324 5.262 -2.735 1.00 92.31 92 CYS A CA 1
ATOM 747 C C . CYS A 1 92 ? -7.757 4.360 -3.885 1.00 92.31 92 CYS A C 1
ATOM 749 O O . CYS A 1 92 ? -7.375 3.195 -3.964 1.00 92.31 92 CYS A O 1
ATOM 751 N N . THR A 1 93 ? -8.470 4.949 -4.842 1.00 92.81 93 THR A N 1
ATOM 752 C CA . THR A 1 93 ? -8.558 4.391 -6.190 1.00 92.81 93 THR A CA 1
ATOM 753 C C . THR A 1 93 ? -7.174 4.492 -6.819 1.00 92.81 93 THR A C 1
ATOM 755 O O . THR A 1 93 ? -6.581 5.576 -6.860 1.00 92.81 93 THR A O 1
ATOM 758 N N . ILE A 1 94 ? -6.647 3.373 -7.305 1.00 91.56 94 ILE A N 1
ATOM 759 C CA . ILE A 1 94 ? -5.311 3.306 -7.889 1.00 91.56 94 ILE A CA 1
ATOM 760 C C . ILE A 1 94 ? -5.448 3.234 -9.401 1.00 91.56 94 ILE A C 1
ATOM 762 O O . ILE A 1 94 ? -5.967 2.268 -9.953 1.00 91.56 94 ILE A O 1
ATOM 766 N N . LYS A 1 95 ? -4.923 4.241 -10.091 1.00 91.69 95 LYS A N 1
ATOM 767 C CA . LYS A 1 95 ? -4.768 4.211 -11.543 1.00 91.69 95 LYS A CA 1
ATOM 768 C C . LYS A 1 95 ? -3.338 3.842 -11.893 1.00 91.69 95 LYS A C 1
ATOM 770 O O . LYS A 1 95 ? -2.396 4.543 -11.511 1.00 91.69 95 LYS A O 1
ATOM 775 N N . ARG A 1 96 ? -3.184 2.768 -12.659 1.00 89.00 96 ARG A N 1
ATOM 776 C CA . ARG A 1 96 ? -1.907 2.291 -13.186 1.00 89.00 96 ARG A CA 1
ATOM 777 C C . ARG A 1 96 ? -1.784 2.673 -14.657 1.00 89.00 96 ARG A C 1
ATOM 779 O O . ARG A 1 96 ? -2.648 2.360 -15.467 1.00 89.00 96 ARG A O 1
ATOM 786 N N . GLU A 1 97 ? -0.691 3.337 -15.013 1.00 89.06 97 GLU A N 1
ATOM 787 C CA . GLU A 1 97 ? -0.316 3.633 -16.398 1.00 89.06 97 GLU A CA 1
ATOM 788 C C . GLU A 1 97 ? 0.988 2.892 -16.729 1.00 89.06 97 GLU A C 1
ATOM 790 O O . GLU A 1 97 ? 2.065 3.270 -16.259 1.00 89.06 97 GLU A O 1
ATOM 795 N N . VAL A 1 98 ? 0.900 1.848 -17.554 1.00 84.75 98 VAL A N 1
ATOM 796 C CA . VAL A 1 98 ? 2.042 1.043 -18.012 1.00 84.75 98 VAL A CA 1
ATOM 797 C C . VAL A 1 98 ? 2.461 1.512 -19.400 1.00 84.75 98 VAL A C 1
ATOM 799 O O . VAL A 1 98 ? 1.773 1.262 -20.386 1.00 84.75 98 VAL A O 1
ATOM 802 N N . CYS A 1 99 ? 3.613 2.172 -19.517 1.00 81.12 99 CYS A N 1
ATOM 803 C CA . CYS A 1 99 ? 4.107 2.724 -20.782 1.00 81.12 99 CYS A CA 1
ATOM 804 C C . CYS A 1 99 ? 5.173 1.829 -21.434 1.00 81.12 99 CYS A C 1
ATOM 806 O O . CYS A 1 99 ? 6.323 2.238 -21.636 1.00 81.12 99 CYS A O 1
ATOM 808 N N . GLY A 1 100 ? 4.792 0.589 -21.757 1.00 71.25 100 GLY A N 1
ATOM 809 C CA . GLY A 1 100 ? 5.720 -0.462 -22.194 1.00 71.25 100 GLY A CA 1
ATOM 810 C C . GLY A 1 100 ? 6.767 -0.788 -21.120 1.00 71.25 100 GLY A C 1
ATOM 811 O O . GLY A 1 100 ? 6.552 -0.519 -19.946 1.00 71.25 100 GLY A O 1
ATOM 812 N N . LYS A 1 101 ? 7.951 -1.280 -21.515 1.00 69.56 101 LYS A N 1
ATOM 813 C CA . LYS A 1 101 ? 9.061 -1.565 -20.573 1.00 69.56 101 LYS A CA 1
ATOM 814 C C . LYS A 1 101 ? 9.758 -0.312 -20.009 1.00 69.56 101 LYS A C 1
ATOM 816 O O . LYS A 1 101 ? 10.754 -0.426 -19.298 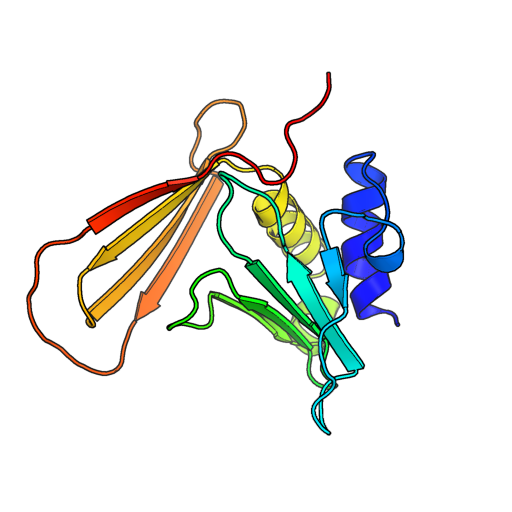1.00 69.56 101 LYS A O 1
ATOM 821 N N . LYS A 1 102 ? 9.272 0.887 -20.361 1.00 72.94 102 LYS A N 1
ATOM 822 C CA . LYS A 1 102 ? 9.933 2.165 -20.069 1.00 72.94 102 LYS A CA 1
ATOM 823 C C . LYS A 1 102 ? 9.686 2.618 -18.635 1.00 72.94 102 LYS A C 1
ATOM 825 O O . LYS A 1 102 ? 10.625 3.003 -17.944 1.00 72.94 102 LYS A O 1
ATOM 830 N N . TYR A 1 103 ? 8.425 2.668 -18.221 1.00 80.62 103 TYR A N 1
ATOM 831 C CA . TYR A 1 103 ? 8.043 3.028 -16.862 1.00 80.62 103 TYR A CA 1
ATOM 832 C C . TYR A 1 103 ? 6.606 2.597 -16.564 1.00 80.62 103 TYR A C 1
ATOM 834 O O . TYR A 1 103 ? 5.773 2.534 -17.472 1.00 80.62 103 TYR A O 1
ATOM 842 N N . VAL A 1 104 ? 6.322 2.430 -15.277 1.00 85.62 104 VAL A N 1
ATOM 843 C CA . VAL A 1 104 ? 4.974 2.354 -14.710 1.00 85.62 104 VAL A CA 1
ATOM 844 C C . VAL A 1 104 ? 4.732 3.610 -13.882 1.00 85.62 104 VAL A C 1
ATOM 846 O O . VAL A 1 104 ? 5.637 4.091 -13.191 1.00 85.62 104 VAL A O 1
ATOM 849 N N . LYS A 1 105 ? 3.534 4.186 -13.980 1.00 89.25 105 LYS A N 1
ATOM 850 C CA . LYS A 1 105 ? 3.075 5.212 -13.045 1.00 89.25 105 LYS A CA 1
ATOM 851 C C . LYS A 1 105 ? 1.866 4.728 -12.270 1.00 89.25 105 LYS A C 1
ATOM 853 O O . LYS A 1 105 ? 0.935 4.185 -12.855 1.00 89.25 105 LYS A O 1
ATOM 858 N N . PHE A 1 106 ? 1.874 5.027 -10.984 1.00 90.75 106 PHE A N 1
ATOM 859 C CA . PHE A 1 106 ? 0.746 4.869 -10.088 1.00 90.75 106 PHE A CA 1
ATOM 860 C C . PHE A 1 106 ? 0.238 6.240 -9.677 1.00 90.75 106 PHE A C 1
ATOM 862 O O . PHE A 1 106 ? 1.030 7.103 -9.290 1.00 90.75 106 PHE A O 1
ATOM 869 N N . TYR A 1 107 ? -1.073 6.417 -9.752 1.00 93.44 107 TYR A N 1
ATOM 870 C CA . TYR A 1 107 ? -1.790 7.582 -9.259 1.00 93.44 107 TYR A CA 1
ATOM 871 C C . TYR A 1 107 ? -2.808 7.115 -8.223 1.00 93.44 107 TYR A C 1
ATOM 873 O O . TYR A 1 107 ? -3.529 6.152 -8.473 1.00 93.44 107 TYR A O 1
ATOM 881 N N . PHE A 1 108 ? -2.858 7.799 -7.085 1.00 94.06 108 PHE A N 1
ATOM 882 C CA . PHE A 1 108 ? -3.743 7.480 -5.969 1.00 94.06 108 PHE A CA 1
ATOM 883 C C . PHE A 1 108 ? -4.760 8.604 -5.840 1.00 94.06 108 PHE A C 1
ATOM 885 O O . PHE A 1 108 ? -4.378 9.752 -5.591 1.00 94.06 108 PHE A O 1
ATOM 892 N N . TYR A 1 109 ? -6.030 8.276 -6.045 1.00 94.88 109 TYR A N 1
ATOM 893 C CA . TYR A 1 109 ? -7.139 9.215 -5.961 1.00 94.88 109 TYR A CA 1
ATOM 894 C C . TYR A 1 109 ? -7.939 8.965 -4.684 1.00 94.88 109 TYR A C 1
ATOM 896 O O . TYR A 1 109 ? -8.361 7.836 -4.429 1.00 94.88 109 TYR A O 1
ATOM 904 N N . ASN A 1 110 ? -8.134 10.013 -3.884 1.00 93.06 110 ASN A N 1
ATOM 905 C CA . ASN A 1 110 ? -8.944 9.940 -2.669 1.00 93.06 110 ASN A CA 1
ATOM 906 C C . ASN A 1 110 ? -10.448 9.814 -2.995 1.00 93.06 110 ASN A C 1
ATOM 908 O O . ASN A 1 110 ? -10.855 9.834 -4.157 1.00 93.06 110 ASN A O 1
ATOM 912 N N . GLU A 1 111 ? -11.295 9.727 -1.964 1.00 89.50 111 GLU A N 1
ATOM 913 C CA . GLU A 1 111 ? -12.757 9.614 -2.127 1.00 89.50 111 GLU A CA 1
ATOM 914 C C . GLU A 1 111 ? -13.402 10.815 -2.849 1.00 89.50 111 GLU A C 1
ATOM 916 O O . GLU A 1 111 ? -14.482 10.678 -3.420 1.00 89.50 111 GLU A O 1
ATOM 921 N N . ASN A 1 112 ? -12.727 11.970 -2.873 1.00 92.00 112 ASN A N 1
ATOM 922 C CA . ASN A 1 112 ? -13.166 13.171 -3.588 1.00 92.00 112 ASN A CA 1
ATOM 923 C C . ASN A 1 112 ? -12.692 13.195 -5.055 1.00 92.00 112 ASN A C 1
ATOM 925 O O . ASN A 1 112 ? -12.983 14.147 -5.779 1.00 92.00 112 ASN A O 1
ATOM 929 N N . GLY A 1 113 ? -11.947 12.179 -5.504 1.00 90.81 113 GLY A N 1
ATOM 930 C CA . GLY A 1 113 ? -11.355 12.118 -6.841 1.00 90.81 113 GLY A CA 1
ATOM 931 C C . GLY A 1 113 ? -10.095 12.975 -7.010 1.00 90.81 113 GLY A C 1
ATOM 932 O O . GLY A 1 113 ? -9.640 13.187 -8.135 1.00 90.81 113 GLY A O 1
ATOM 933 N N . GLU A 1 114 ? -9.504 13.472 -5.922 1.00 94.81 114 GLU A N 1
ATOM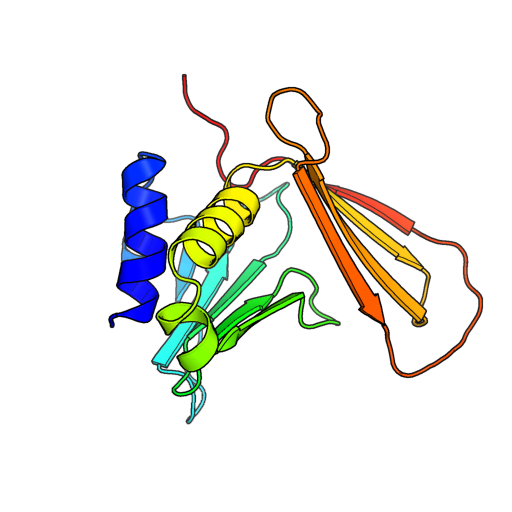 934 C CA . GLU A 1 114 ? -8.272 14.260 -5.956 1.00 94.81 114 GLU A CA 1
ATOM 935 C C . GLU A 1 114 ? -7.051 13.336 -5.942 1.00 94.81 114 GLU A C 1
ATOM 937 O O . GLU A 1 114 ? -6.961 12.410 -5.135 1.00 94.81 114 GLU A O 1
ATOM 942 N N . CYS A 1 115 ? -6.080 13.598 -6.820 1.00 95.31 115 CYS A N 1
ATOM 943 C CA . CYS A 1 115 ? -4.832 12.840 -6.858 1.00 95.31 115 CYS A CA 1
ATOM 944 C C . CYS A 1 115 ? -3.929 13.247 -5.685 1.00 95.31 115 CYS A C 1
ATOM 946 O O . CYS A 1 115 ? -3.247 14.269 -5.754 1.00 95.31 115 CYS A O 1
ATOM 948 N N . VAL A 1 116 ? -3.888 12.432 -4.633 1.00 94.75 116 VAL A N 1
ATOM 949 C CA . VAL A 1 116 ? -3.105 12.700 -3.413 1.00 94.75 116 VAL A CA 1
ATOM 950 C C . VAL A 1 116 ? -1.666 12.200 -3.507 1.00 94.75 116 VAL A C 1
ATOM 952 O O . VAL A 1 116 ? -0.783 12.698 -2.809 1.00 94.75 116 VAL A O 1
ATOM 955 N N . ARG A 1 117 ? -1.395 11.240 -4.402 1.00 93.00 117 ARG A N 1
ATOM 956 C CA . ARG A 1 117 ? -0.052 10.678 -4.579 1.00 93.00 117 ARG A CA 1
ATOM 957 C C . ARG A 1 117 ? 0.196 10.234 -6.010 1.00 93.00 117 ARG A C 1
ATOM 959 O O . ARG A 1 117 ? -0.689 9.738 -6.702 1.00 93.00 117 ARG A O 1
ATOM 966 N N . THR A 1 118 ? 1.438 10.382 -6.455 1.00 92.12 118 THR A N 1
ATOM 967 C CA . THR A 1 118 ? 1.915 9.817 -7.720 1.00 92.12 118 THR A CA 1
ATOM 968 C C . THR A 1 118 ? 3.281 9.180 -7.510 1.00 92.12 118 THR A C 1
ATOM 970 O O . THR A 1 118 ? 4.142 9.752 -6.842 1.00 92.12 118 THR A O 1
ATOM 973 N N . LYS A 1 119 ? 3.510 8.015 -8.112 1.00 88.44 119 LYS A N 1
ATOM 974 C CA . LYS A 1 119 ? 4.818 7.355 -8.155 1.00 88.44 119 LYS A CA 1
ATOM 975 C C . LYS A 1 119 ? 5.112 6.913 -9.571 1.00 88.44 119 LYS A C 1
ATOM 977 O O . LYS A 1 119 ? 4.256 6.360 -10.247 1.00 88.44 119 LYS A O 1
ATOM 982 N N . LYS A 1 120 ? 6.341 7.156 -10.013 1.00 87.00 120 LYS A N 1
ATOM 983 C CA . LYS A 1 120 ? 6.857 6.681 -11.294 1.00 87.00 120 LYS A CA 1
ATOM 984 C C . LYS A 1 120 ? 8.020 5.738 -11.030 1.00 87.00 120 LYS A C 1
ATOM 986 O O . LYS A 1 120 ? 8.950 6.112 -10.321 1.00 87.00 120 LYS A O 1
ATOM 991 N N . ILE A 1 121 ? 7.973 4.559 -11.632 1.00 81.06 121 ILE A N 1
ATOM 992 C CA . ILE A 1 121 ? 9.030 3.549 -11.575 1.00 81.06 121 ILE A CA 1
ATOM 993 C C . ILE A 1 121 ? 9.541 3.360 -12.994 1.00 81.06 121 ILE A C 1
ATOM 995 O O . ILE A 1 121 ? 8.761 3.097 -13.904 1.00 81.06 121 ILE A O 1
ATOM 999 N N . THR A 1 122 ? 10.835 3.567 -13.215 1.00 77.06 122 THR A N 1
ATOM 1000 C CA . THR A 1 122 ? 11.456 3.454 -14.540 1.00 77.06 122 THR A CA 1
ATOM 1001 C C . THR A 1 122 ? 12.088 2.083 -14.721 1.00 77.06 122 THR A C 1
ATOM 1003 O O . THR A 1 122 ? 12.887 1.667 -13.889 1.00 77.06 122 THR A O 1
ATOM 1006 N N . GLY A 1 123 ? 11.768 1.411 -15.825 1.00 67.19 123 GLY A N 1
ATOM 1007 C CA . GLY A 1 123 ? 12.426 0.172 -16.224 1.00 67.19 123 GLY A CA 1
ATOM 1008 C C . GLY A 1 123 ? 13.781 0.418 -16.895 1.00 67.19 123 GLY A C 1
ATOM 1009 O O . GLY A 1 123 ? 14.090 1.530 -17.325 1.00 67.19 123 GLY A O 1
ATOM 1010 N N . LEU A 1 124 ? 14.578 -0.647 -17.013 1.00 57.00 124 LEU A N 1
ATOM 1011 C CA . LEU A 1 124 ? 15.943 -0.612 -17.560 1.00 57.00 124 LEU A CA 1
ATOM 1012 C C . LEU A 1 124 ? 16.010 -0.504 -19.099 1.00 57.00 124 LEU A C 1
ATOM 1014 O O . LEU A 1 124 ? 17.077 -0.215 -19.636 1.00 57.00 124 LEU A O 1
ATOM 1018 N N . PHE A 1 125 ? 14.907 -0.728 -19.830 1.00 54.22 125 PHE A N 1
ATOM 1019 C CA . PHE A 1 125 ? 14.941 -0.874 -21.293 1.00 54.22 125 PHE A CA 1
ATOM 1020 C C . PHE A 1 125 ? 13.905 -0.024 -22.040 1.00 54.22 125 PHE A C 1
ATOM 1022 O O . PHE A 1 125 ? 12.721 0.024 -21.706 1.00 54.22 125 PHE A O 1
ATOM 1029 N N . TYR A 1 126 ? 14.355 0.604 -23.130 1.00 48.12 126 TYR A N 1
ATOM 1030 C CA . TYR A 1 126 ? 13.554 1.488 -23.973 1.00 48.12 126 TYR A CA 1
ATOM 1031 C C . TYR A 1 126 ? 13.030 0.759 -25.215 1.00 48.12 126 TYR A C 1
ATOM 1033 O O . TYR A 1 126 ? 13.740 0.602 -26.203 1.00 48.12 126 TYR A O 1
ATOM 1041 N N . LEU A 1 127 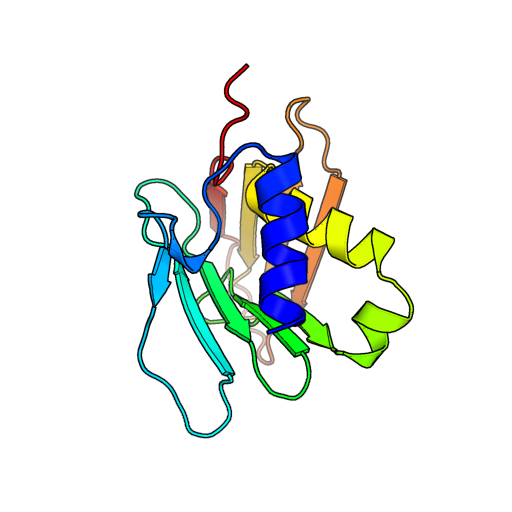? 11.750 0.389 -25.210 1.00 49.69 127 LEU A N 1
ATOM 1042 C CA . LEU A 1 127 ? 10.989 0.142 -26.437 1.00 49.69 127 LEU A CA 1
ATOM 1043 C C . LEU A 1 127 ? 9.726 1.001 -26.383 1.00 49.69 127 LEU A C 1
ATOM 1045 O O . LEU A 1 127 ? 8.905 0.862 -25.478 1.00 49.69 127 LEU A O 1
ATOM 1049 N N . LYS A 1 128 ? 9.605 1.940 -27.326 1.00 49.97 128 LYS A N 1
ATOM 1050 C CA . LYS A 1 128 ? 8.493 2.894 -27.409 1.00 49.97 128 LYS A CA 1
ATOM 1051 C C . LYS A 1 128 ? 7.221 2.118 -27.785 1.00 49.97 128 LYS A C 1
ATOM 1053 O O . LYS A 1 128 ? 7.035 1.765 -28.943 1.00 49.97 128 LYS A O 1
ATOM 1058 N N . ARG A 1 129 ? 6.378 1.807 -26.800 1.00 58.03 129 ARG A N 1
ATOM 1059 C CA . ARG A 1 129 ? 5.032 1.239 -26.988 1.00 58.03 129 ARG A CA 1
ATOM 1060 C C . ARG A 1 129 ? 3.982 2.199 -26.426 1.00 58.03 129 ARG A C 1
ATOM 1062 O O . ARG A 1 129 ? 4.319 3.082 -25.637 1.00 58.03 129 ARG A O 1
ATOM 1069 N N . ASN A 1 130 ? 2.735 2.030 -26.863 1.00 74.94 130 ASN A N 1
ATOM 1070 C CA . ASN A 1 130 ? 1.579 2.747 -26.325 1.00 74.94 130 ASN A CA 1
ATOM 1071 C C . ASN A 1 130 ? 1.413 2.447 -24.829 1.00 74.94 130 ASN A C 1
ATOM 1073 O O . ASN A 1 130 ? 1.736 1.342 -24.388 1.00 74.94 130 ASN A O 1
ATOM 1077 N N . CYS A 1 131 ? 0.924 3.427 -24.069 1.00 81.00 131 CYS A N 1
ATOM 1078 C CA . CYS A 1 131 ? 0.622 3.233 -22.658 1.00 81.00 131 CYS A CA 1
ATOM 1079 C C . CYS A 1 131 ? -0.732 2.534 -22.498 1.00 81.00 131 CYS A C 1
ATOM 1081 O O . CYS A 1 131 ? -1.701 2.914 -23.155 1.00 81.00 131 CYS A O 1
ATOM 1083 N N . VAL A 1 132 ? -0.784 1.528 -21.630 1.00 86.31 132 VAL A N 1
ATOM 1084 C CA . VAL A 1 132 ? -2.021 0.890 -21.171 1.00 86.31 132 VAL A CA 1
ATOM 1085 C C . VAL A 1 132 ? -2.400 1.523 -19.840 1.00 86.31 132 VAL A C 1
ATOM 1087 O O . VAL A 1 132 ? -1.531 1.760 -19.001 1.00 86.31 132 VAL A O 1
ATOM 1090 N N . ILE A 1 133 ? -3.679 1.843 -19.673 1.00 87.81 133 ILE A N 1
ATOM 1091 C CA . ILE A 1 133 ? -4.212 2.458 -18.461 1.00 87.81 133 ILE A CA 1
ATOM 1092 C C . ILE A 1 133 ? -5.244 1.513 -17.870 1.00 87.81 133 ILE A C 1
ATOM 1094 O O . ILE A 1 133 ? -6.172 1.104 -18.564 1.00 87.81 133 ILE A O 1
ATOM 1098 N N . GLU A 1 134 ? -5.089 1.223 -16.587 1.00 88.88 134 GLU A N 1
ATOM 1099 C CA . GLU A 1 134 ? -6.020 0.434 -15.792 1.00 88.88 134 GLU A CA 1
ATOM 1100 C C . GLU A 1 134 ? -6.351 1.199 -14.516 1.00 88.88 134 GLU A C 1
ATOM 1102 O O . GLU A 1 134 ? -5.527 1.951 -13.988 1.00 88.88 134 GLU A O 1
ATOM 1107 N N . GLU A 1 135 ? -7.570 1.020 -14.030 1.00 88.56 135 GLU A N 1
ATOM 1108 C CA . GLU A 1 135 ? -8.054 1.656 -12.815 1.00 88.56 135 GLU A CA 1
ATOM 1109 C C . GLU A 1 135 ? -8.602 0.585 -11.888 1.00 88.56 135 GLU A C 1
ATOM 1111 O O . GLU A 1 135 ? -9.358 -0.291 -12.309 1.00 88.56 135 GLU A O 1
ATOM 1116 N N . PHE A 1 136 ? -8.180 0.660 -10.633 1.00 88.00 136 PHE A N 1
ATOM 1117 C CA . PHE A 1 136 ? -8.533 -0.279 -9.591 1.00 8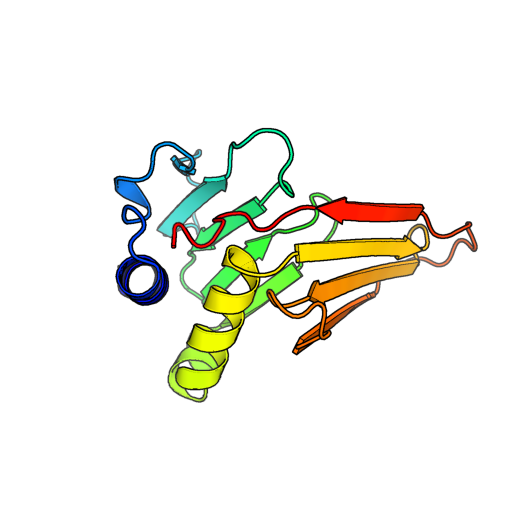8.00 136 PHE A CA 1
ATOM 1118 C C . PHE A 1 136 ? -9.229 0.484 -8.464 1.00 88.00 136 PHE A C 1
ATOM 1120 O O . PHE A 1 136 ? -8.704 1.511 -8.018 1.00 88.00 136 PHE A O 1
ATOM 1127 N N . PRO A 1 137 ? -10.390 0.010 -7.990 1.00 88.00 137 PRO A N 1
ATOM 1128 C CA . PRO A 1 137 ? -11.049 0.602 -6.838 1.00 88.00 137 PRO A CA 1
ATOM 1129 C C . PRO A 1 137 ? -10.173 0.464 -5.580 1.00 88.00 137 PRO A C 1
ATOM 1131 O O . PRO A 1 137 ? -9.255 -0.365 -5.554 1.00 88.00 137 PRO A O 1
ATOM 1134 N N . PRO A 1 138 ? -10.473 1.235 -4.519 1.00 85.56 138 PRO A N 1
ATOM 1135 C CA . PRO A 1 138 ? -9.847 1.055 -3.218 1.00 85.56 138 PRO A CA 1
ATOM 1136 C C . PRO A 1 138 ? -9.903 -0.397 -2.750 1.00 85.56 138 PRO A C 1
ATOM 1138 O O . PRO A 1 138 ? -10.941 -1.053 -2.866 1.00 85.56 138 PRO A O 1
ATOM 1141 N N . ILE A 1 139 ? -8.802 -0.878 -2.171 1.00 83.25 139 ILE A N 1
ATOM 1142 C CA . ILE A 1 139 ? -8.720 -2.217 -1.571 1.00 83.25 139 ILE A CA 1
ATOM 1143 C C . ILE A 1 139 ? -9.755 -2.357 -0.438 1.00 83.25 139 ILE A C 1
ATOM 1145 O O . ILE A 1 139 ? -10.468 -3.367 -0.339 1.00 83.25 139 ILE A O 1
ATOM 1149 N N . TYR A 1 140 ? -9.895 -1.300 0.363 1.00 79.12 140 TYR A N 1
ATOM 1150 C CA . TYR A 1 140 ? -10.975 -1.148 1.326 1.00 79.12 140 TYR A CA 1
ATOM 1151 C C . TYR A 1 140 ? -11.769 0.113 1.008 1.00 79.12 140 TYR A C 1
ATOM 1153 O O . TYR A 1 140 ? -11.283 1.237 1.134 1.00 79.12 140 TYR A O 1
ATOM 1161 N N . LEU A 1 141 ? -13.021 -0.086 0.602 1.00 64.19 141 LEU A N 1
ATOM 1162 C CA . LEU A 1 141 ? -14.005 0.985 0.564 1.00 64.19 141 LEU A CA 1
ATOM 1163 C C . LEU A 1 141 ? -14.244 1.446 2.005 1.00 64.19 141 LEU A C 1
ATOM 1165 O O . LEU A 1 141 ? -14.399 0.612 2.897 1.00 64.19 141 LEU A O 1
ATOM 1169 N N . GLN A 1 142 ? -14.278 2.761 2.240 1.00 52.72 142 GLN A N 1
ATOM 1170 C CA . GLN A 1 142 ? -14.802 3.273 3.503 1.00 52.72 142 GLN A CA 1
ATOM 1171 C C . GLN A 1 142 ? -16.248 2.770 3.632 1.00 52.72 142 GLN A C 1
ATOM 1173 O O . GLN A 1 142 ? -17.136 3.260 2.933 1.00 52.72 142 GLN A O 1
ATOM 1178 N N . TYR A 1 143 ? -16.490 1.785 4.497 1.00 40.81 143 TYR A N 1
ATOM 1179 C CA . TYR A 1 143 ? -17.834 1.538 4.997 1.00 40.81 143 TYR A CA 1
ATOM 1180 C C . TYR A 1 143 ? -18.179 2.748 5.868 1.00 40.81 143 TYR A C 1
ATOM 1182 O O . TYR A 1 143 ? -17.655 2.886 6.973 1.00 40.81 143 TYR A O 1
ATOM 1190 N N . LYS A 1 144 ? -18.954 3.681 5.311 1.00 36.28 144 LYS A N 1
ATOM 1191 C CA . LYS A 1 144 ? -19.632 4.721 6.089 1.00 36.28 144 LYS A CA 1
ATOM 1192 C C . LYS A 1 144 ? -20.847 4.123 6.781 1.00 36.28 144 LYS A C 1
ATOM 1194 O O . LYS A 1 144 ? -21.535 3.303 6.132 1.00 36.28 144 LYS A O 1
#

Sequence (144 aa):
MEKIELINSVFDKLGIPRLLENPDFVLGEFTRDLIAFFCFNKENCIGMNIDCDNEGILFGLDPEYEAYYLSNDFINENKEFCLGLIEDIFKCTIKREVCGKKYVKFYFYNENGECVRTKKITGLFYLKRNCVIEEFPPIYLQYK

pLDDT: mean 84.58, std 12.33, range [36.28, 96.12]

Secondary structure (DSSP, 8-state):
-HHHHHHHHHHHHHT---TTT-TTEEE-PPPTTEEEEEEE--TTS--EEEEEESSEEEEESSSSS--EEEEHHHHHH-HHHHHHHHHHHHHSEEEEEE-TTSEEEEEEE-TTS-EEEEEEEE-S-----PPEEEEE--SS----

Foldseek 3Di:
DVQQVLLQVLCVVLVHDRQVRHPQWDWDDDDPFFPTKIWGHDPQAQTWIWTHGPFFIWIDRDPVDTFDTQGPVNCVVPVVVVSVVSNQLQAFWWKWKAQDQAKIKIFTAHPVRDGPDIDIDGHPDDDGDHIDIDIGHHNDYRPD